Protein AF-A0A9P5XPZ6-F1 (afdb_monomer_lite)

Secondary structure (DSSP, 8-state):
-------TT--HHHHHHHHHHHHHHHHHTS-TT--HHHHHHHHHHHHHHHHS-GGGHHHHHHHHHHTTT--

Structure (mmCIF, N/CA/C/O backbone):
data_AF-A0A9P5XPZ6-F1
#
_entry.id   AF-A0A9P5XPZ6-F1
#
loop_
_atom_site.group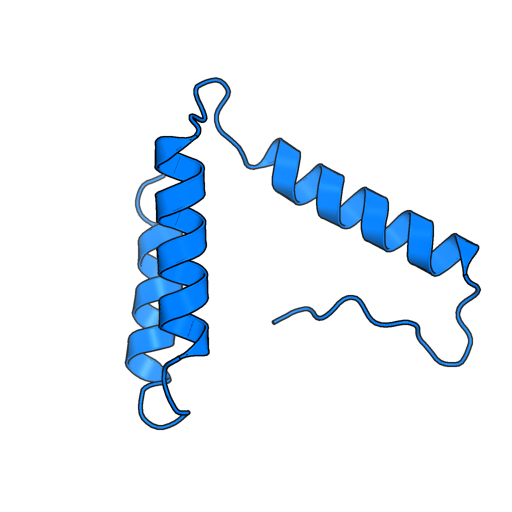_PDB
_atom_site.id
_atom_site.type_symbol
_atom_site.label_atom_id
_atom_site.label_alt_id
_atom_site.label_comp_id
_atom_site.label_asym_id
_atom_site.label_entity_id
_atom_site.label_seq_id
_atom_site.pdbx_PDB_ins_code
_atom_site.Cartn_x
_atom_site.Cartn_y
_atom_site.Cartn_z
_atom_site.occupancy
_atom_site.B_iso_or_equiv
_atom_site.auth_seq_id
_atom_site.auth_comp_id
_atom_site.auth_asym_id
_atom_site.auth_atom_id
_atom_site.pdbx_PDB_model_num
ATOM 1 N N . TYR A 1 1 ? -5.392 -5.500 3.302 1.00 46.16 1 TYR A N 1
ATOM 2 C CA . TYR A 1 1 ? -5.049 -4.070 3.177 1.00 46.16 1 TYR A CA 1
ATOM 3 C C . TYR A 1 1 ? -4.957 -3.454 4.556 1.00 46.16 1 TYR A C 1
ATOM 5 O O . TYR A 1 1 ? -5.981 -3.310 5.208 1.00 46.16 1 TYR A O 1
ATOM 13 N N . ASN A 1 2 ? -3.751 -3.127 5.022 1.00 51.62 2 ASN A N 1
ATOM 14 C CA . ASN A 1 2 ? -3.587 -2.397 6.278 1.00 51.62 2 ASN A CA 1
ATOM 15 C C . ASN A 1 2 ? -3.968 -0.937 6.045 1.00 51.62 2 ASN A C 1
ATOM 17 O O . ASN A 1 2 ? -3.161 -0.132 5.593 1.00 51.62 2 ASN A O 1
ATOM 21 N N . THR A 1 3 ? -5.231 -0.597 6.287 1.00 66.06 3 THR A N 1
ATOM 22 C CA . THR A 1 3 ? -5.651 0.801 6.284 1.00 66.06 3 THR A CA 1
ATOM 23 C C . THR A 1 3 ? -5.155 1.449 7.571 1.00 66.06 3 THR A C 1
ATOM 25 O O . THR A 1 3 ? -5.644 1.108 8.650 1.00 66.06 3 THR A O 1
ATOM 28 N N . ILE A 1 4 ? -4.209 2.384 7.472 1.00 82.56 4 ILE A N 1
ATOM 29 C CA . ILE A 1 4 ? -3.829 3.230 8.606 1.00 82.56 4 ILE A CA 1
ATOM 30 C C . ILE A 1 4 ? -5.011 4.157 8.872 1.00 82.56 4 ILE A C 1
ATOM 32 O O . ILE A 1 4 ? -5.287 5.084 8.113 1.00 82.56 4 ILE A O 1
ATOM 36 N N . ARG A 1 5 ? -5.775 3.841 9.914 1.00 90.44 5 ARG A N 1
ATOM 37 C CA . ARG A 1 5 ? -6.918 4.630 10.372 1.00 90.44 5 ARG A CA 1
ATOM 38 C C . ARG A 1 5 ? -6.700 5.013 11.825 1.00 90.44 5 ARG A C 1
ATOM 40 O O . ARG A 1 5 ? -6.119 4.233 12.589 1.00 90.44 5 ARG A O 1
ATOM 47 N N . LYS A 1 6 ? -7.188 6.201 12.190 1.00 91.81 6 LYS A N 1
ATOM 48 C CA . LYS A 1 6 ? -7.206 6.657 13.579 1.00 91.81 6 LYS A CA 1
ATOM 49 C C . LYS A 1 6 ? -8.001 5.659 14.419 1.00 91.81 6 LYS A C 1
ATOM 51 O O . LYS A 1 6 ? -9.148 5.363 14.087 1.00 91.81 6 LYS A O 1
ATOM 56 N N . GLN A 1 7 ? -7.407 5.169 15.500 1.00 92.69 7 GLN A N 1
ATOM 57 C CA . GLN A 1 7 ? -8.111 4.330 16.471 1.00 92.69 7 GLN A CA 1
ATOM 58 C C . GLN A 1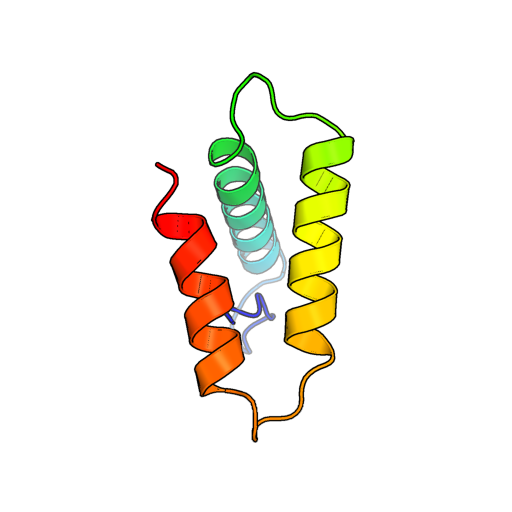 7 ? -8.852 5.198 17.503 1.00 92.69 7 GLN A C 1
ATOM 60 O O . GLN A 1 7 ? -8.526 6.375 17.691 1.00 92.69 7 GLN A O 1
ATOM 65 N N . GLU A 1 8 ? -9.862 4.634 18.169 1.00 91.31 8 GLU A N 1
ATOM 66 C CA . GLU A 1 8 ? -10.740 5.355 19.107 1.00 91.31 8 GLU A CA 1
ATOM 67 C C . GLU A 1 8 ? -9.941 6.055 20.220 1.00 91.31 8 GLU A C 1
ATOM 69 O O . GLU A 1 8 ? -10.068 7.265 20.407 1.00 91.31 8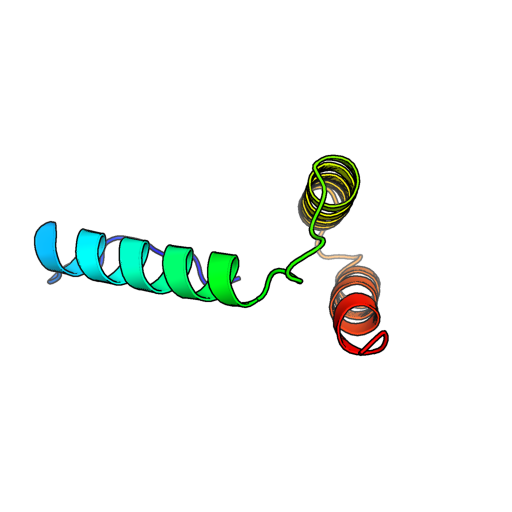 GLU A O 1
ATOM 74 N N . TYR A 1 9 ? -9.013 5.328 20.846 1.00 93.00 9 TYR A N 1
ATOM 75 C CA . TYR A 1 9 ? -8.192 5.801 21.970 1.00 93.00 9 TYR A CA 1
ATOM 76 C C . TYR A 1 9 ? -6.808 6.325 21.563 1.00 93.00 9 TYR A C 1
ATOM 78 O O . TYR A 1 9 ? -5.958 6.589 22.408 1.00 93.00 9 TYR A O 1
ATOM 86 N N . GLU A 1 10 ? -6.559 6.471 20.264 1.00 94.25 10 GLU A N 1
ATOM 87 C CA . GLU A 1 10 ? -5.283 6.952 19.744 1.00 94.25 10 GLU A CA 1
ATOM 88 C C . GLU A 1 10 ? -5.253 8.485 19.660 1.00 94.25 10 GLU A C 1
ATOM 90 O O . GLU A 1 10 ? -6.213 9.124 19.210 1.00 94.25 10 GLU A O 1
ATOM 95 N N . THR A 1 11 ? -4.128 9.086 20.050 1.00 96.50 11 THR A N 1
ATOM 96 C CA . THR A 1 11 ? -3.876 10.521 19.861 1.00 96.50 11 THR A CA 1
ATOM 97 C C . THR A 1 11 ? -3.486 10.825 18.412 1.00 96.50 11 THR A C 1
ATOM 99 O O . THR A 1 11 ? -2.911 9.988 17.720 1.00 96.50 11 THR A O 1
ATOM 102 N N . LEU A 1 12 ? -3.731 12.051 17.940 1.00 96.19 12 LEU A N 1
ATOM 103 C CA . LEU A 1 12 ? -3.293 12.450 16.593 1.00 96.19 12 LEU A CA 1
ATOM 104 C C . LEU A 1 12 ? -1.774 12.315 16.410 1.00 96.19 12 LEU A C 1
ATOM 106 O O . LEU A 1 12 ? -1.335 11.909 15.342 1.00 96.19 12 LEU A O 1
ATOM 110 N N . GLN A 1 13 ? -0.983 12.575 17.455 1.00 96.44 13 GLN A N 1
ATOM 111 C CA . GLN A 1 13 ? 0.469 12.397 17.403 1.00 96.44 13 GLN A CA 1
ATOM 112 C C . GLN A 1 13 ? 0.863 10.930 17.189 1.00 96.44 13 GLN A C 1
ATOM 114 O O . GLN A 1 13 ? 1.715 10.639 16.357 1.00 96.44 13 GLN A O 1
ATOM 119 N N . SER A 1 14 ? 0.223 9.999 17.902 1.00 95.31 14 SER A N 1
ATOM 120 C CA . SER A 1 14 ? 0.462 8.564 17.710 1.00 95.31 14 SER A CA 1
ATOM 121 C C . SER A 1 14 ? 0.102 8.126 16.287 1.00 95.31 14 SER A C 1
ATOM 123 O O . SER A 1 14 ? 0.854 7.376 15.668 1.00 95.31 14 SER A O 1
ATOM 125 N N . LEU A 1 15 ? -1.002 8.645 15.738 1.00 95.12 15 LEU A N 1
ATOM 126 C CA . LEU A 1 15 ? -1.383 8.380 14.351 1.00 95.12 15 LEU A CA 1
ATOM 127 C C . LEU A 1 15 ? -0.327 8.896 13.371 1.00 95.12 15 LEU A C 1
ATOM 129 O O . LEU A 1 15 ? 0.061 8.158 12.470 1.00 95.12 15 LEU A O 1
ATOM 133 N N . MET A 1 16 ? 0.144 10.132 13.556 1.00 95.56 16 MET A N 1
ATOM 134 C CA . MET A 1 16 ? 1.180 10.726 12.707 1.00 95.56 16 MET A CA 1
ATOM 135 C C . MET A 1 16 ? 2.460 9.892 12.720 1.00 95.56 16 MET A C 1
ATOM 137 O O . MET A 1 16 ? 2.962 9.557 11.653 1.00 95.56 16 MET A O 1
ATOM 141 N N . ASN A 1 17 ? 2.910 9.450 13.897 1.00 95.19 17 ASN A N 1
ATOM 142 C CA . ASN A 1 17 ? 4.097 8.605 14.010 1.00 95.19 17 ASN A CA 1
ATOM 143 C C . ASN A 1 17 ? 3.935 7.282 13.234 1.00 95.19 17 ASN A C 1
ATOM 145 O O . ASN A 1 17 ? 4.846 6.872 12.522 1.00 95.19 17 ASN A O 1
ATOM 149 N N . ARG A 1 18 ? 2.763 6.627 13.304 1.00 94.31 18 ARG A N 1
ATOM 150 C CA . ARG A 1 18 ? 2.500 5.393 12.530 1.00 94.31 18 ARG A CA 1
ATOM 151 C C . ARG A 1 18 ? 2.443 5.640 11.024 1.00 94.31 18 ARG A C 1
ATOM 153 O O . ARG A 1 18 ? 2.852 4.779 10.242 1.00 94.31 18 ARG A O 1
ATOM 160 N N . VAL A 1 19 ? 1.896 6.785 10.610 1.00 94.19 19 VAL A N 1
ATOM 161 C CA . VAL A 1 19 ? 1.883 7.203 9.201 1.00 94.19 19 VAL A CA 1
ATOM 162 C C . VAL A 1 19 ? 3.315 7.403 8.711 1.00 94.19 19 VAL A C 1
ATOM 164 O O . VAL A 1 19 ? 3.670 6.846 7.676 1.00 94.19 19 VAL A O 1
ATOM 167 N N . GLU A 1 20 ? 4.142 8.126 9.463 1.00 94.44 20 GLU A N 1
ATOM 168 C CA . GLU A 1 20 ? 5.555 8.356 9.142 1.00 94.44 20 GLU A CA 1
ATOM 169 C C . GLU A 1 20 ? 6.348 7.049 9.067 1.00 94.44 20 GLU A C 1
ATOM 171 O O . GLU A 1 20 ? 7.053 6.820 8.085 1.00 94.44 20 GLU A O 1
ATOM 176 N N . GLU A 1 21 ? 6.177 6.155 10.042 1.00 93.12 21 GLU A N 1
ATOM 177 C CA . GLU A 1 21 ? 6.811 4.834 10.044 1.00 93.12 21 GLU A CA 1
ATOM 178 C C . GLU A 1 21 ? 6.418 4.031 8.797 1.00 93.12 21 GLU A C 1
ATOM 180 O O . GLU A 1 21 ? 7.271 3.478 8.104 1.00 93.12 21 GLU A O 1
ATOM 185 N N . SER A 1 22 ? 5.132 4.031 8.446 1.00 89.88 22 SER A N 1
ATOM 186 C CA . SER A 1 22 ? 4.646 3.315 7.265 1.00 89.88 22 SER A CA 1
ATOM 187 C C . SER A 1 22 ? 5.171 3.916 5.959 1.00 89.88 22 SER A C 1
ATOM 189 O O . SER A 1 22 ? 5.523 3.173 5.043 1.00 89.88 22 SER A O 1
ATOM 191 N N . ILE A 1 23 ? 5.256 5.247 5.865 1.00 90.56 23 ILE A N 1
ATOM 192 C CA . ILE A 1 23 ? 5.866 5.936 4.719 1.00 90.56 23 ILE A CA 1
ATOM 193 C C . ILE A 1 23 ? 7.350 5.577 4.619 1.00 90.56 23 ILE A C 1
ATOM 195 O O . ILE A 1 23 ? 7.816 5.256 3.527 1.00 90.56 23 ILE A O 1
ATOM 199 N N . SER A 1 24 ? 8.075 5.579 5.739 1.00 91.06 24 SER A N 1
ATOM 200 C CA . SER A 1 24 ? 9.492 5.217 5.776 1.00 91.06 24 SER A CA 1
ATOM 201 C C . SER A 1 24 ? 9.712 3.777 5.312 1.00 91.06 24 SER A C 1
ATOM 203 O O . SER A 1 24 ? 10.568 3.533 4.467 1.00 91.06 24 SER A O 1
ATOM 205 N N . VAL A 1 25 ? 8.887 2.828 5.767 1.00 89.38 25 VAL A N 1
ATOM 206 C CA . VAL A 1 25 ? 8.934 1.438 5.289 1.00 89.38 25 VAL A CA 1
ATOM 207 C C . VAL A 1 25 ? 8.717 1.368 3.776 1.00 89.38 25 VAL A C 1
ATOM 209 O O . VAL A 1 25 ? 9.494 0.712 3.090 1.00 89.38 25 VAL A O 1
ATOM 212 N N . ILE A 1 26 ? 7.717 2.072 3.232 1.00 85.69 26 ILE A N 1
ATOM 213 C CA . ILE A 1 26 ? 7.461 2.104 1.780 1.00 85.69 26 ILE A CA 1
ATOM 214 C C . ILE A 1 26 ? 8.659 2.679 1.017 1.00 85.69 26 ILE A C 1
ATOM 216 O O . ILE A 1 26 ? 9.029 2.157 -0.032 1.00 85.69 26 ILE A O 1
ATOM 220 N N . GLN A 1 27 ? 9.267 3.750 1.524 1.00 85.88 27 GLN A N 1
ATOM 221 C CA . GLN A 1 27 ? 10.436 4.369 0.902 1.00 85.88 27 GLN A CA 1
ATOM 222 C C . GLN A 1 27 ? 11.654 3.439 0.932 1.00 85.88 27 GLN A C 1
ATOM 224 O O . GLN A 1 27 ? 12.324 3.305 -0.085 1.00 85.88 27 GLN A O 1
ATOM 229 N N . ASN A 1 28 ? 11.888 2.742 2.046 1.00 87.31 28 ASN A N 1
ATOM 230 C CA . ASN A 1 28 ? 13.006 1.808 2.212 1.00 87.31 28 ASN A CA 1
ATOM 231 C C . ASN A 1 28 ? 12.880 0.537 1.360 1.00 87.31 28 ASN A C 1
ATOM 233 O O . ASN A 1 28 ? 13.867 -0.163 1.151 1.00 87.31 28 ASN A O 1
ATOM 237 N N . LEU A 1 29 ? 11.676 0.210 0.884 1.00 84.88 29 LEU A N 1
ATOM 238 C CA . LEU A 1 29 ? 11.460 -0.909 -0.034 1.00 84.88 29 LEU A CA 1
ATOM 239 C C . LEU A 1 29 ? 11.848 -0.575 -1.480 1.00 84.88 29 LEU A C 1
ATOM 241 O O . LEU A 1 29 ? 11.956 -1.493 -2.292 1.00 84.88 29 LEU A O 1
ATOM 245 N N . ARG A 1 30 ? 12.050 0.706 -1.814 1.00 84.50 30 ARG A N 1
ATOM 246 C CA . ARG A 1 30 ? 12.415 1.119 -3.170 1.00 84.50 30 ARG A CA 1
ATOM 247 C C . ARG A 1 30 ? 13.879 0.775 -3.460 1.00 84.50 30 ARG A C 1
ATOM 249 O O . ARG A 1 30 ? 14.742 1.096 -2.644 1.00 84.50 30 ARG A O 1
ATOM 256 N N . PRO A 1 31 ? 14.180 0.189 -4.629 1.00 86.62 31 PRO A N 1
ATOM 257 C CA . PRO A 1 31 ? 15.545 0.116 -5.136 1.00 86.62 31 PRO A CA 1
ATOM 258 C C . PRO A 1 31 ? 16.183 1.509 -5.230 1.00 86.62 31 PRO A C 1
ATOM 260 O O . PRO A 1 31 ? 15.494 2.493 -5.498 1.00 86.62 31 PRO A O 1
ATOM 263 N N . GLU A 1 32 ? 17.508 1.603 -5.092 1.00 84.19 32 GLU A N 1
ATOM 264 C CA . GLU A 1 32 ? 18.223 2.882 -5.263 1.00 84.19 32 GLU A CA 1
ATOM 265 C C . GLU A 1 32 ? 18.009 3.495 -6.659 1.00 84.19 32 GLU A C 1
ATOM 267 O O . GLU A 1 32 ? 18.032 4.713 -6.819 1.00 84.19 32 GLU A O 1
ATOM 272 N N . SER A 1 33 ? 17.752 2.655 -7.664 1.00 87.75 33 SER A N 1
ATOM 273 C CA . SER A 1 33 ? 17.468 3.056 -9.042 1.00 87.75 33 SER A CA 1
ATOM 274 C C . SER A 1 33 ? 15.985 3.309 -9.333 1.00 87.75 33 SER A C 1
ATOM 276 O O . SER A 1 33 ? 15.637 3.421 -10.504 1.00 87.75 33 SER A O 1
ATOM 278 N N . PHE A 1 34 ? 15.114 3.373 -8.319 1.00 86.12 34 PHE A N 1
ATOM 279 C CA . PHE A 1 34 ? 13.667 3.471 -8.524 1.00 86.12 34 PHE A CA 1
ATOM 280 C C . PHE A 1 34 ? 13.270 4.756 -9.266 1.00 86.12 34 PHE A C 1
ATOM 282 O O . PHE A 1 34 ? 13.485 5.880 -8.803 1.00 86.12 34 PHE A O 1
ATOM 289 N N . THR A 1 35 ? 12.661 4.573 -10.428 1.00 91.56 35 THR A N 1
ATOM 290 C CA . THR A 1 35 ? 12.289 5.608 -11.387 1.00 91.56 35 THR A CA 1
ATOM 291 C C . THR A 1 35 ? 10.813 5.987 -11.279 1.00 91.56 35 THR A C 1
ATOM 293 O O . THR A 1 35 ? 9.989 5.285 -10.694 1.00 91.56 35 THR A O 1
ATOM 296 N N . MET A 1 36 ? 10.445 7.106 -11.911 1.00 89.81 36 MET A N 1
ATOM 297 C CA . MET A 1 36 ? 9.039 7.508 -12.024 1.00 89.81 36 MET A CA 1
ATOM 298 C C . MET A 1 36 ? 8.204 6.498 -12.829 1.00 89.81 36 MET A C 1
ATOM 300 O O . MET A 1 36 ? 7.037 6.293 -12.528 1.00 89.81 36 MET A O 1
ATOM 304 N N . VAL A 1 37 ? 8.808 5.828 -13.816 1.00 90.31 37 VAL A N 1
ATOM 305 C CA . VAL A 1 37 ? 8.121 4.812 -14.631 1.00 90.31 37 VAL A CA 1
ATOM 306 C C . VAL A 1 37 ? 7.747 3.594 -13.785 1.00 90.31 37 VAL A C 1
ATOM 308 O O . VAL A 1 37 ? 6.643 3.069 -13.911 1.00 90.31 37 VAL A O 1
ATOM 311 N N . GLU A 1 38 ? 8.637 3.168 -12.888 1.00 87.25 38 GLU A N 1
ATOM 312 C CA . GLU A 1 38 ? 8.344 2.089 -11.939 1.00 87.25 38 GLU A CA 1
ATOM 313 C C . GLU A 1 38 ? 7.254 2.513 -10.948 1.00 87.25 38 GLU A C 1
ATOM 315 O O . GLU A 1 38 ? 6.349 1.730 -10.672 1.00 87.25 38 GLU A O 1
ATOM 320 N N . LEU A 1 39 ? 7.250 3.776 -10.497 1.00 88.75 39 LEU A N 1
ATOM 321 C CA . LEU A 1 39 ? 6.152 4.310 -9.685 1.00 88.75 39 LEU A CA 1
ATOM 322 C C . LEU A 1 39 ? 4.802 4.261 -10.413 1.00 88.75 39 LEU A C 1
ATOM 324 O O . LEU A 1 39 ? 3.810 3.834 -9.825 1.00 88.75 39 LEU A O 1
ATOM 328 N N . ASP A 1 40 ? 4.749 4.690 -11.673 1.00 90.12 40 ASP A N 1
ATOM 329 C CA . ASP A 1 40 ? 3.517 4.666 -12.468 1.00 90.12 40 ASP A CA 1
ATOM 330 C C . ASP A 1 40 ? 3.016 3.227 -12.684 1.00 90.12 40 ASP A C 1
ATOM 332 O O . ASP A 1 40 ? 1.810 2.972 -12.615 1.00 90.12 40 ASP A O 1
ATOM 336 N N . SER A 1 41 ? 3.935 2.272 -12.870 1.00 87.69 41 SER A N 1
ATOM 337 C CA . SER A 1 41 ? 3.626 0.838 -12.960 1.00 87.69 41 SER A CA 1
ATOM 338 C C . SER A 1 41 ? 3.024 0.294 -11.658 1.00 87.69 41 SER A C 1
ATOM 340 O O . SER A 1 41 ? 1.976 -0.357 -11.681 1.00 87.69 41 SER A O 1
ATOM 342 N N . GLU A 1 42 ? 3.626 0.616 -10.510 1.00 85.81 42 GLU A N 1
ATOM 343 C CA . GLU A 1 42 ? 3.099 0.260 -9.185 1.00 85.81 42 GLU A CA 1
ATOM 344 C C . GLU A 1 42 ? 1.690 0.828 -8.964 1.00 85.81 42 GLU A C 1
ATOM 346 O O . GLU A 1 42 ? 0.767 0.126 -8.537 1.00 85.81 42 GLU A O 1
ATOM 351 N N . LEU A 1 43 ? 1.486 2.103 -9.308 1.00 88.25 43 LEU A N 1
ATOM 352 C CA . LEU A 1 43 ? 0.189 2.765 -9.184 1.00 88.25 43 LEU A CA 1
ATOM 353 C C . LEU A 1 43 ? -0.871 2.128 -10.089 1.00 88.25 43 LEU A C 1
ATOM 355 O O . LEU A 1 43 ? -2.009 1.946 -9.648 1.00 88.25 43 LEU A O 1
ATOM 359 N N . ALA A 1 44 ? -0.511 1.752 -11.319 1.00 87.44 44 ALA A N 1
ATOM 360 C CA . ALA A 1 44 ? -1.404 1.049 -12.235 1.00 87.44 44 ALA A CA 1
ATOM 361 C C . ALA A 1 44 ? -1.821 -0.321 -11.677 1.00 87.44 44 ALA A C 1
ATOM 363 O O . ALA A 1 44 ? -3.010 -0.651 -11.687 1.00 87.44 44 ALA A O 1
ATOM 364 N N . SER A 1 45 ? -0.879 -1.082 -11.111 1.00 83.69 45 SER A N 1
ATOM 365 C CA . SER A 1 45 ? -1.158 -2.356 -10.437 1.00 83.69 45 SER A CA 1
ATOM 366 C C . SER A 1 45 ? -2.095 -2.171 -9.240 1.00 83.69 45 SER A C 1
ATOM 368 O O . SER A 1 45 ? -3.104 -2.872 -9.122 1.00 83.69 45 SER A O 1
ATOM 370 N N . MET A 1 46 ? -1.841 -1.176 -8.382 1.00 86.06 46 MET A N 1
ATOM 371 C CA . MET A 1 46 ? -2.726 -0.857 -7.256 1.00 86.06 46 MET A CA 1
ATOM 372 C C . MET A 1 46 ? -4.132 -0.453 -7.711 1.00 86.06 46 MET A C 1
ATOM 374 O O . MET A 1 46 ? -5.118 -0.853 -7.084 1.00 86.06 46 MET A O 1
ATOM 378 N N . ALA A 1 47 ? -4.237 0.338 -8.781 1.00 89.56 47 ALA A N 1
ATOM 379 C CA . ALA A 1 47 ? -5.511 0.750 -9.355 1.00 89.56 47 ALA A CA 1
ATOM 380 C C . ALA A 1 47 ? -6.282 -0.449 -9.918 1.00 89.56 47 ALA A C 1
ATOM 382 O O . ALA A 1 47 ? -7.465 -0.599 -9.614 1.00 89.56 47 ALA A O 1
ATOM 383 N N . LEU A 1 48 ? -5.608 -1.336 -10.658 1.00 84.88 48 LEU A N 1
ATOM 384 C CA . LEU A 1 48 ? -6.202 -2.558 -11.196 1.00 84.88 48 LEU A CA 1
ATOM 385 C C . LEU A 1 48 ? -6.753 -3.434 -10.076 1.00 84.88 48 LEU A C 1
ATOM 387 O O . LEU A 1 48 ? -7.905 -3.852 -10.132 1.00 84.88 48 LEU A O 1
ATOM 391 N N . ILE A 1 49 ? -5.966 -3.661 -9.026 1.00 85.25 49 ILE A N 1
ATOM 392 C CA . ILE A 1 49 ? -6.417 -4.489 -7.913 1.00 85.25 49 ILE A CA 1
ATOM 393 C C . ILE A 1 49 ? -7.651 -3.877 -7.224 1.00 85.25 49 ILE A C 1
ATOM 395 O O . ILE A 1 49 ? -8.565 -4.605 -6.847 1.00 85.25 49 ILE A O 1
ATOM 399 N N . ARG A 1 50 ? -7.703 -2.548 -7.071 1.00 85.44 50 ARG A N 1
ATOM 400 C CA . ARG A 1 50 ? -8.852 -1.853 -6.463 1.00 85.44 50 ARG A CA 1
ATOM 401 C C . ARG A 1 50 ? -10.094 -1.814 -7.355 1.00 85.44 50 ARG A C 1
ATOM 403 O O . ARG A 1 50 ? -11.187 -1.638 -6.828 1.00 85.44 50 ARG A O 1
ATOM 410 N N . ALA A 1 51 ? -9.934 -1.922 -8.671 1.00 90.44 51 ALA A N 1
ATOM 411 C CA . ALA A 1 51 ? -11.038 -1.882 -9.627 1.00 90.44 51 ALA A CA 1
ATOM 412 C C . ALA A 1 51 ? -11.780 -3.224 -9.745 1.00 90.44 51 ALA A C 1
ATOM 414 O O . ALA A 1 51 ? -12.908 -3.260 -10.235 1.00 90.44 51 ALA A O 1
ATOM 415 N N . LEU A 1 52 ? -11.150 -4.323 -9.323 1.00 87.56 52 LEU A N 1
ATOM 416 C CA . LEU A 1 52 ? -11.707 -5.662 -9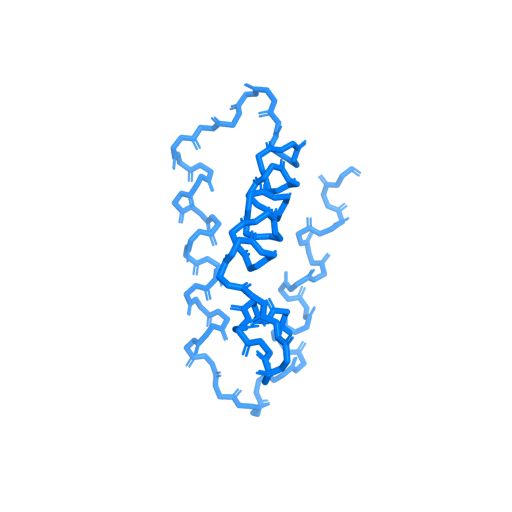.462 1.00 87.56 52 LEU A CA 1
ATOM 417 C C . LEU A 1 52 ? -12.701 -5.991 -8.331 1.00 87.56 52 LEU A C 1
ATOM 419 O O . LEU A 1 52 ? -12.405 -5.725 -7.164 1.00 87.56 52 LEU A O 1
ATOM 423 N N . PRO A 1 53 ? -13.861 -6.598 -8.648 1.00 86.56 53 PRO A N 1
ATOM 424 C CA . PRO A 1 53 ? -14.807 -7.053 -7.635 1.00 86.56 53 PRO A CA 1
ATOM 425 C C . PRO A 1 53 ? -14.291 -8.301 -6.898 1.00 86.56 53 PRO A C 1
ATOM 427 O O . PRO A 1 53 ? -13.363 -8.971 -7.356 1.00 86.56 53 PRO A O 1
ATOM 430 N N . GLU A 1 54 ? -14.909 -8.636 -5.759 1.00 83.00 54 GLU A N 1
ATOM 431 C CA . GLU A 1 54 ? -14.480 -9.748 -4.886 1.00 83.00 54 GLU A CA 1
ATOM 432 C C . GLU A 1 54 ? -14.421 -11.111 -5.595 1.00 83.00 54 GLU A C 1
ATOM 434 O O . GLU A 1 54 ? -13.577 -11.947 -5.259 1.00 83.00 54 GLU A O 1
ATOM 439 N N . ASP A 1 55 ? -15.231 -11.300 -6.637 1.00 88.38 55 ASP A N 1
ATOM 440 C CA . ASP A 1 55 ? -15.242 -12.498 -7.486 1.00 88.38 55 ASP A CA 1
ATOM 441 C C . ASP A 1 55 ? -13.884 -12.768 -8.168 1.00 88.38 55 ASP A C 1
ATOM 443 O O . ASP A 1 55 ? -13.597 -13.891 -8.578 1.00 88.38 55 ASP A O 1
ATOM 447 N N . TYR A 1 56 ? -13.008 -11.760 -8.248 1.00 86.00 56 TYR A N 1
ATOM 448 C CA . TYR A 1 56 ? -11.653 -11.860 -8.798 1.00 86.00 56 TYR A CA 1
ATOM 449 C C . TYR A 1 56 ? -10.575 -11.958 -7.706 1.00 86.00 56 TYR A C 1
ATOM 451 O O . TYR A 1 56 ? -9.387 -11.793 -7.989 1.00 86.00 56 TYR A O 1
ATOM 459 N N . SER A 1 57 ? -10.944 -12.255 -6.458 1.00 81.31 57 SER A N 1
ATOM 460 C CA . SER A 1 57 ? -10.025 -12.355 -5.310 1.00 81.31 57 SER A CA 1
ATOM 461 C C . SER A 1 57 ? -8.839 -13.308 -5.534 1.00 81.31 57 SER A C 1
ATOM 463 O O . SER A 1 57 ? -7.716 -13.000 -5.123 1.00 81.31 57 SER A O 1
ATOM 465 N N . SER A 1 58 ? -9.032 -14.431 -6.236 1.00 83.06 58 SER A N 1
ATOM 466 C CA . SER A 1 58 ? -7.938 -15.353 -6.594 1.00 83.06 58 SER A CA 1
ATOM 467 C C . SER A 1 58 ? -6.945 -14.732 -7.587 1.00 83.06 58 SER A C 1
ATOM 469 O O . SER A 1 58 ? -5.731 -14.917 -7.466 1.00 83.06 58 SER A O 1
ATOM 471 N N . PHE A 1 59 ? -7.444 -13.943 -8.541 1.00 81.88 59 PHE A N 1
ATOM 472 C CA . PHE A 1 59 ? -6.616 -13.219 -9.505 1.00 81.88 59 PHE A CA 1
ATOM 473 C C . PHE A 1 59 ? -5.858 -12.068 -8.832 1.00 81.88 59 PHE A C 1
ATOM 475 O O . PHE A 1 59 ? -4.644 -11.950 -8.995 1.00 81.88 59 PHE A O 1
ATOM 482 N N . VAL A 1 60 ? -6.536 -11.301 -7.974 1.00 82.38 60 VAL A N 1
ATOM 483 C CA . VAL A 1 60 ? -5.917 -10.286 -7.107 1.00 82.38 60 VAL A CA 1
ATOM 484 C C . VAL A 1 60 ? -4.798 -10.887 -6.250 1.00 82.38 60 VAL A C 1
ATOM 486 O O . VAL A 1 60 ? -3.714 -10.314 -6.163 1.00 82.38 60 VAL A O 1
ATOM 489 N N . SER A 1 61 ? -5.018 -12.066 -5.663 1.00 81.00 61 SER A N 1
ATOM 490 C CA . SER A 1 61 ? -3.999 -12.758 -4.862 1.00 81.00 61 SER A CA 1
ATOM 491 C C . SER A 1 61 ? -2.770 -13.140 -5.694 1.00 81.00 61 SER A C 1
ATOM 493 O O . SER A 1 61 ? -1.646 -13.035 -5.212 1.00 81.00 61 SER A O 1
ATOM 495 N N . THR A 1 62 ? -2.967 -13.516 -6.961 1.00 82.38 62 THR A N 1
ATOM 496 C CA . THR A 1 62 ? -1.870 -13.837 -7.887 1.00 82.38 62 THR A CA 1
ATOM 497 C C . THR A 1 62 ? -1.067 -12.589 -8.263 1.00 82.38 62 THR A C 1
ATOM 499 O O . THR A 1 62 ? 0.162 -12.638 -8.276 1.00 82.38 62 THR A O 1
ATOM 502 N N . LEU A 1 63 ? -1.736 -11.456 -8.514 1.00 77.56 63 LEU A N 1
ATOM 503 C CA . LEU A 1 63 ? -1.071 -10.171 -8.769 1.00 77.56 63 LEU A CA 1
ATOM 504 C C . LEU A 1 63 ? -0.194 -9.748 -7.579 1.00 77.56 63 LEU A C 1
ATOM 506 O O . LEU A 1 63 ? 0.958 -9.379 -7.772 1.00 77.56 63 LEU A O 1
ATO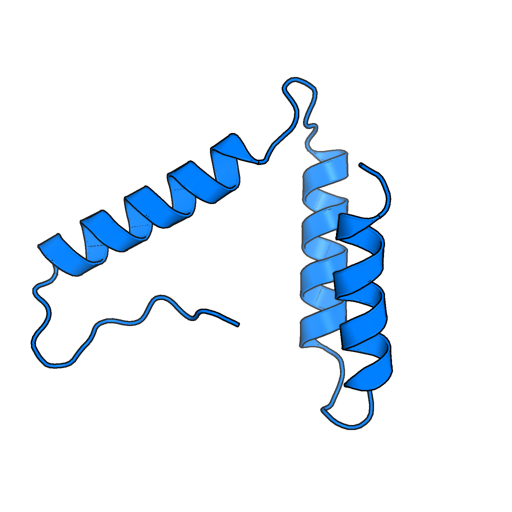M 510 N N . MET A 1 64 ? -0.695 -9.908 -6.349 1.00 72.50 64 MET A N 1
ATOM 511 C CA . MET A 1 64 ? 0.048 -9.621 -5.109 1.00 72.50 64 MET A CA 1
ATOM 512 C C . MET A 1 64 ? 1.248 -10.545 -4.859 1.00 72.50 64 MET A C 1
ATOM 514 O O . MET A 1 64 ? 2.124 -10.221 -4.056 1.00 72.50 64 MET A O 1
ATOM 518 N N . MET A 1 65 ? 1.250 -11.735 -5.464 1.00 71.88 65 MET A N 1
ATOM 519 C CA . MET A 1 65 ? 2.326 -12.716 -5.320 1.00 71.88 65 MET A CA 1
ATOM 520 C C . MET A 1 65 ? 3.430 -12.530 -6.357 1.00 71.88 65 MET A C 1
ATOM 522 O O . MET A 1 65 ? 4.593 -12.721 -6.011 1.00 71.88 65 MET A O 1
ATOM 526 N N . LYS A 1 66 ? 3.095 -12.149 -7.599 1.00 62.31 66 LYS A N 1
ATOM 527 C CA . LYS A 1 66 ? 4.092 -11.901 -8.655 1.00 62.31 66 LYS A CA 1
ATOM 528 C C . LYS A 1 66 ? 5.113 -10.841 -8.249 1.00 62.31 66 LYS A C 1
ATOM 530 O O . LYS A 1 66 ? 6.304 -11.069 -8.391 1.00 62.31 66 LYS A O 1
ATOM 535 N N . ASP A 1 67 ? 4.644 -9.777 -7.612 1.00 57.56 67 ASP A N 1
ATOM 536 C CA . ASP A 1 67 ? 5.471 -8.666 -7.129 1.00 57.56 67 ASP A CA 1
ATOM 537 C C . ASP A 1 67 ? 6.486 -9.069 -6.030 1.00 57.56 67 ASP A C 1
ATOM 539 O O . ASP A 1 67 ? 7.443 -8.363 -5.728 1.00 57.56 67 ASP A O 1
ATOM 543 N N . LYS A 1 68 ? 6.306 -10.251 -5.418 1.00 53.03 68 LYS A N 1
ATOM 544 C CA . LYS A 1 68 ? 7.221 -10.809 -4.406 1.00 53.03 68 LYS A CA 1
ATOM 545 C C . LYS A 1 68 ? 8.201 -11.847 -4.953 1.00 53.03 68 LYS A C 1
ATOM 547 O O . LYS A 1 68 ? 9.085 -12.262 -4.206 1.00 53.03 68 LYS A O 1
ATOM 552 N N . LEU A 1 69 ? 8.001 -12.318 -6.184 1.00 47.03 69 LEU A N 1
ATOM 553 C CA . LEU A 1 69 ? 8.765 -13.419 -6.783 1.00 47.03 69 LEU A CA 1
ATOM 554 C C . LEU A 1 69 ? 9.907 -12.938 -7.685 1.00 47.03 69 LEU A C 1
ATOM 556 O O . LEU A 1 69 ? 10.841 -13.703 -7.895 1.00 47.03 69 LEU A O 1
ATOM 560 N N . ASP A 1 70 ? 9.882 -11.686 -8.141 1.00 44.50 70 ASP A N 1
ATOM 561 C CA . ASP A 1 70 ? 10.949 -11.089 -8.959 1.00 44.50 70 ASP A CA 1
ATOM 562 C C . ASP A 1 70 ? 12.083 -10.473 -8.106 1.00 44.50 70 ASP A C 1
ATOM 564 O O . ASP A 1 70 ? 12.685 -9.466 -8.479 1.00 44.50 70 ASP A O 1
ATOM 568 N N . LYS A 1 71 ? 12.368 -11.072 -6.940 1.00 40.28 71 LYS A N 1
ATOM 569 C CA . LYS A 1 71 ? 13.434 -10.649 -6.019 1.00 40.28 71 LYS A CA 1
ATOM 570 C C . LYS A 1 71 ? 14.665 -11.544 -6.093 1.00 40.28 71 LYS A C 1
ATOM 572 O O . LYS A 1 71 ? 14.490 -12.782 -6.060 1.00 40.28 71 LYS A O 1
#

Radius of gyration: 15.26 Å; chains: 1; bounding box: 34×28×37 Å

pLDDT: mean 83.42, std 13.25, range [40.28, 96.5]

Foldseek 3Di:
DPDLDDDPPDDPVNSVVVVVVVVVVVVVPADPPHD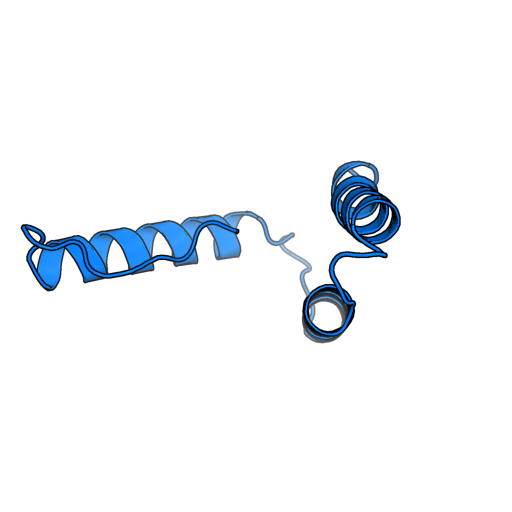VVNVVVVVVLVVVLVVDDVVCVVVSVVSVVVVVPVD

Sequence (71 aa):
YNTIRKQEYETLQSLMNRVEESISVIQNLRPESFTMVELDSELASMALIRALPEDYSSFVSTLMMKDKLDK

Organism: NCBI:txid64659